Protein AF-A0AAV6JKS9-F1 (afdb_monomer)

Nearest PDB structures (foldseek):
  6g3w-assembly2_D  TM=9.887E-01  e=1.113E-05  Arabidopsis thaliana
  6fg7-assembly2_B  TM=9.379E-01  e=8.701E-06  Arabidopsis t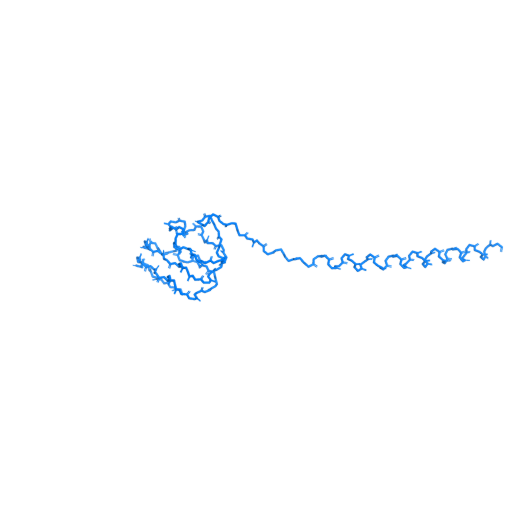haliana
  7ogq-assembly1_BBB  TM=9.333E-01  e=1.713E-05  Arabidopsis thaliana
  6s6q-assembly2_B  TM=8.838E-01  e=8.295E-04  Arabidopsis thaliana
  4mn8-assembly1_A  TM=8.287E-01  e=1.918E-02  Arabidopsis thaliana

Secondary structure (DSSP, 8-state):
----TT--EEE--SS--EEPPPGGGGG-TT--EEE--SSEEEEEPPGGGTTS-GGGGTT-TEEEBGGGTB---------SHHHHHHHHHHHHHHHHHHHHHHHHHHHTT-

Organism: NCBI:txid479676

Solvent-accessible surface area (backbone atoms only — not comparable to full-atom values): 6579 Å² total; per-residue (Å²): 133,90,83,58,66,77,40,43,70,46,80,51,51,74,40,86,50,63,54,64,70,64,68,67,66,52,69,34,78,48,48,76,42,67,28,50,16,41,21,56,29,27,47,63,58,53,75,74,50,66,90,53,62,45,66,27,54,33,72,21,82,50,48,20,25,77,69,71,76,30,83,72,80,76,85,76,81,85,71,68,70,66,63,62,61,58,58,61,64,56,55,63,60,52,52,55,52,53,52,52,50,52,52,54,60,56,62,73,74,110

Radius of gyration: 29.68 Å; Cα contacts (8 Å, |Δi|>4): 133; chains: 1; bounding box: 23×57×86 Å

Mean predicted aligned error: 13.3 Å

Foldseek 3Di:
DDPCLQAQEDAQAPDADEEEDDPCVLVNPNHNYAANEQYQYADEDDPSCVNYALRSHYNHPRYAYVNVPGDHDDDDPPPPPPVVVVVVVVVVVVVVVVVVVVVVVVVVVD

Structure (mmCIF, N/CA/C/O backbone):
data_AF-A0AAV6JKS9-F1
#
_entry.id   AF-A0AAV6JKS9-F1
#
loop_
_atom_site.group_PDB
_atom_site.id
_atom_site.type_symbol
_atom_site.label_atom_id
_atom_site.label_alt_id
_atom_site.label_comp_id
_atom_site.label_asym_id
_atom_site.label_entity_id
_atom_site.label_seq_id
_atom_site.pdbx_PDB_ins_code
_atom_site.Cartn_x
_atom_site.Cartn_y
_atom_site.Cartn_z
_atom_site.occupancy
_atom_site.B_iso_or_equiv
_atom_site.auth_seq_id
_atom_site.auth_comp_id
_atom_site.auth_asym_id
_atom_site.auth_atom_id
_atom_site.pdbx_PDB_model_num
ATOM 1 N N . MET A 1 1 ? -11.795 11.013 -15.452 1.00 48.03 1 MET A N 1
ATOM 2 C CA . MET A 1 1 ? -12.401 9.726 -15.045 1.00 48.03 1 MET A CA 1
ATOM 3 C C . MET A 1 1 ? -11.951 8.666 -16.039 1.00 48.03 1 MET A C 1
ATOM 5 O O . MET A 1 1 ? -12.391 8.701 -17.180 1.00 48.03 1 MET A O 1
ATOM 9 N N . ALA A 1 2 ? -11.007 7.803 -15.663 1.00 54.84 2 ALA A N 1
ATOM 10 C CA . ALA A 1 2 ? -10.530 6.738 -16.543 1.00 54.84 2 ALA A CA 1
ATOM 11 C C . ALA A 1 2 ? -11.587 5.622 -16.602 1.00 54.84 2 ALA A C 1
ATOM 13 O O . ALA A 1 2 ? -11.788 4.910 -15.623 1.00 54.84 2 ALA A O 1
ATOM 14 N N . ASN A 1 3 ? -12.299 5.499 -17.725 1.00 61.72 3 ASN A N 1
ATOM 15 C CA . ASN A 1 3 ? -13.283 4.440 -17.953 1.00 61.72 3 ASN A CA 1
ATOM 16 C C . ASN A 1 3 ? -12.641 3.294 -18.751 1.00 61.72 3 ASN A C 1
ATOM 18 O O . ASN A 1 3 ? -12.974 3.055 -19.909 1.00 61.72 3 ASN A O 1
ATOM 22 N N . CYS A 1 4 ? -11.658 2.626 -18.147 1.00 65.88 4 CYS A N 1
ATOM 23 C CA . CYS A 1 4 ? -10.914 1.531 -18.773 1.00 65.88 4 CYS A CA 1
ATOM 24 C C . CYS A 1 4 ? -11.587 0.179 -18.481 1.00 65.88 4 CYS A C 1
ATOM 26 O O . CYS A 1 4 ? -10.990 -0.709 -17.878 1.00 65.88 4 CYS A O 1
ATOM 28 N N . THR A 1 5 ? -12.846 0.013 -18.894 1.00 71.81 5 THR A N 1
ATOM 29 C CA . THR A 1 5 ? -13.677 -1.172 -18.579 1.00 71.81 5 THR A CA 1
ATOM 30 C C . THR A 1 5 ? -13.135 -2.495 -19.113 1.00 71.81 5 THR A C 1
ATOM 32 O O . THR A 1 5 ? -13.568 -3.545 -18.649 1.00 71.81 5 THR A O 1
ATOM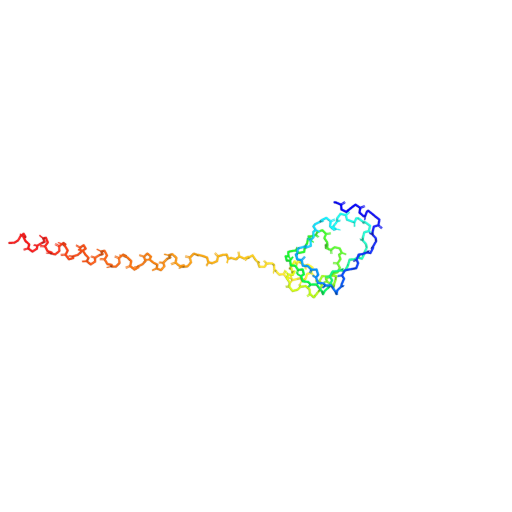 35 N N . PHE A 1 6 ? -12.186 -2.463 -20.051 1.00 85.94 6 PHE A N 1
ATOM 36 C CA . PHE A 1 6 ? -11.580 -3.643 -20.676 1.00 85.94 6 PHE A CA 1
ATOM 37 C C . PHE A 1 6 ? -10.151 -3.940 -20.214 1.00 85.94 6 PHE A C 1
ATOM 39 O O . PHE A 1 6 ? -9.515 -4.844 -20.753 1.00 85.94 6 PHE A O 1
ATOM 46 N N . LEU A 1 7 ? -9.627 -3.189 -19.243 1.00 90.69 7 LEU A N 1
ATOM 47 C CA . LEU A 1 7 ? -8.263 -3.393 -18.774 1.00 90.69 7 LEU A CA 1
ATOM 48 C C . LEU A 1 7 ? -8.157 -4.714 -18.003 1.00 90.69 7 LEU A C 1
ATOM 50 O O . LEU A 1 7 ? -8.809 -4.873 -16.976 1.00 90.69 7 LEU A O 1
ATOM 54 N N . ASN A 1 8 ? -7.321 -5.634 -18.492 1.00 93.88 8 ASN A N 1
ATOM 55 C CA . ASN A 1 8 ? -7.070 -6.932 -17.851 1.00 93.88 8 ASN A CA 1
ATOM 56 C C . ASN A 1 8 ? -5.806 -6.927 -16.981 1.00 93.88 8 ASN A C 1
ATOM 58 O O . ASN A 1 8 ? -5.753 -7.625 -15.969 1.00 93.88 8 ASN A O 1
ATOM 62 N N . VAL A 1 9 ? -4.797 -6.136 -17.355 1.00 95.00 9 VAL A N 1
ATOM 63 C CA . VAL A 1 9 ? -3.509 -6.045 -16.657 1.00 95.00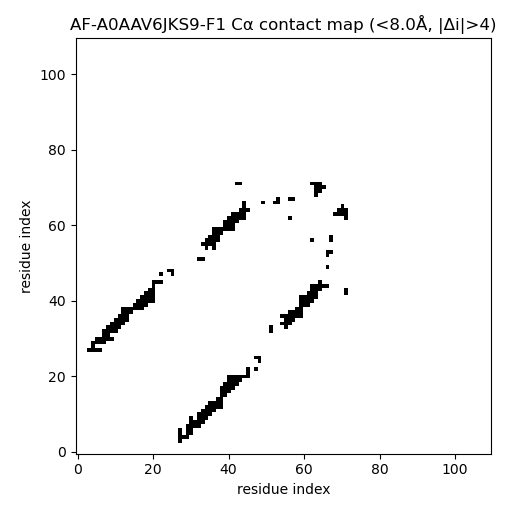 9 VAL A CA 1
ATOM 64 C C . VAL A 1 9 ? -3.153 -4.580 -16.450 1.00 95.00 9 VAL A C 1
ATOM 66 O O . VAL A 1 9 ? -3.185 -3.796 -17.397 1.00 95.00 9 VAL A O 1
ATOM 69 N N . LEU A 1 10 ? -2.800 -4.231 -15.217 1.00 95.62 10 LEU A N 1
ATOM 70 C CA . LEU A 1 10 ? -2.234 -2.945 -14.838 1.00 95.62 10 LEU A CA 1
ATOM 71 C C . LEU A 1 10 ? -0.956 -3.213 -14.052 1.00 95.62 10 LEU A C 1
ATOM 73 O O . LEU A 1 10 ? -1.016 -3.622 -12.894 1.00 95.62 10 LEU A O 1
ATOM 77 N N . ASP A 1 11 ? 0.184 -2.999 -14.696 1.00 96.81 11 ASP 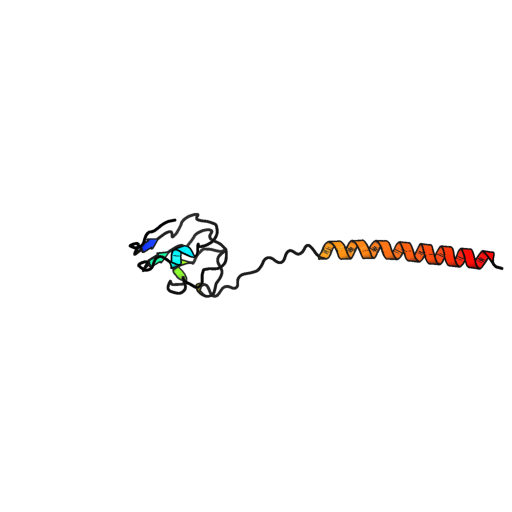A N 1
ATOM 78 C CA . ASP A 1 11 ? 1.495 -3.134 -14.072 1.00 96.81 11 ASP A CA 1
ATOM 79 C C . ASP A 1 11 ? 2.162 -1.763 -13.989 1.00 96.81 11 ASP A C 1
ATOM 81 O O . ASP A 1 11 ? 2.440 -1.124 -15.004 1.00 96.81 11 ASP A O 1
ATOM 85 N N . LEU A 1 12 ? 2.333 -1.294 -12.760 1.00 97.19 12 LEU A N 1
ATOM 86 C CA . LEU A 1 12 ? 2.967 -0.038 -12.384 1.00 97.19 12 LEU A CA 1
ATOM 87 C C . LEU A 1 12 ? 4.111 -0.294 -11.391 1.00 97.19 12 LEU A C 1
ATOM 89 O O . LEU A 1 12 ? 4.509 0.624 -10.668 1.00 97.19 12 LEU A O 1
ATOM 93 N N . GLY A 1 13 ? 4.610 -1.533 -11.316 1.00 97.38 13 GLY A N 1
ATOM 94 C CA . GLY A 1 13 ? 5.719 -1.905 -10.443 1.00 97.38 13 GLY A CA 1
ATOM 95 C C . GLY A 1 13 ? 6.982 -1.084 -10.715 1.00 97.38 13 GLY A C 1
ATOM 96 O O . GLY A 1 13 ? 7.169 -0.581 -11.822 1.00 97.38 13 GLY A O 1
ATOM 97 N N . ASP A 1 14 ? 7.828 -0.921 -9.699 1.00 98.25 14 ASP A N 1
ATOM 98 C CA . ASP A 1 14 ? 9.165 -0.314 -9.815 1.00 98.25 14 ASP A CA 1
ATOM 99 C C . ASP A 1 14 ? 9.158 1.108 -10.404 1.00 98.25 14 ASP A C 1
ATOM 101 O O . ASP A 1 14 ? 9.989 1.491 -11.231 1.00 98.25 14 ASP A O 1
ATOM 105 N N . ASN A 1 15 ? 8.197 1.915 -9.959 1.00 98.38 15 ASN A N 1
ATOM 106 C CA . ASN A 1 15 ? 8.067 3.316 -10.336 1.00 98.38 15 ASN A CA 1
ATOM 107 C C . ASN A 1 15 ? 8.254 4.235 -9.115 1.00 98.38 15 ASN A C 1
ATOM 109 O O . ASN A 1 15 ? 8.536 3.803 -8.001 1.00 98.38 15 ASN A O 1
ATOM 113 N N . LYS A 1 16 ? 8.121 5.547 -9.330 1.00 97.88 16 LYS A N 1
ATOM 114 C CA . LYS A 1 16 ? 8.183 6.576 -8.274 1.00 97.88 16 LYS A CA 1
ATOM 115 C C . LYS A 1 16 ? 6.807 7.183 -7.990 1.00 97.88 16 LYS A C 1
ATOM 117 O O . LYS A 1 16 ? 6.686 8.385 -7.745 1.00 97.88 16 LYS A O 1
ATOM 122 N N . LEU A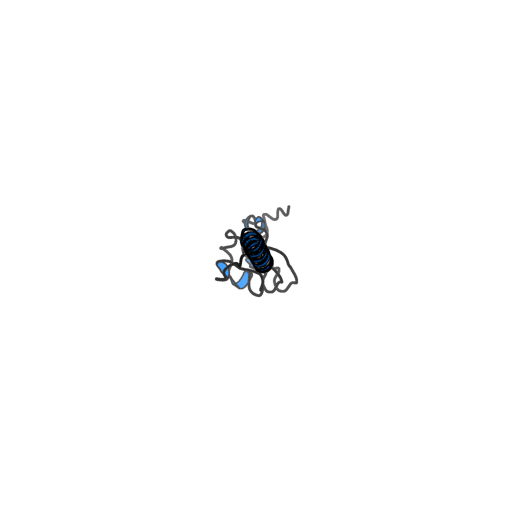 1 17 ? 5.747 6.385 -8.127 1.00 98.00 17 LEU A N 1
ATOM 123 C CA . LEU A 1 17 ? 4.388 6.840 -7.854 1.00 98.00 17 LEU A CA 1
ATOM 124 C C . LEU A 1 17 ? 4.237 7.099 -6.358 1.00 98.00 17 LEU A C 1
ATOM 126 O O . LEU A 1 17 ? 4.695 6.315 -5.534 1.00 98.00 17 LEU A O 1
ATOM 130 N N . SER A 1 18 ? 3.574 8.196 -6.015 1.00 97.94 18 SER A N 1
ATOM 131 C CA . SER A 1 18 ? 3.314 8.603 -4.636 1.00 97.94 18 SER A CA 1
ATOM 132 C C . SER A 1 18 ? 1.849 9.000 -4.461 1.00 97.94 18 SER A C 1
ATOM 134 O O . SER A 1 18 ? 1.090 9.073 -5.427 1.00 97.94 18 SER A O 1
ATOM 136 N N . GLY A 1 19 ? 1.438 9.232 -3.215 1.00 96.88 19 GLY A N 1
ATOM 137 C CA . GLY A 1 19 ? 0.038 9.478 -2.863 1.00 96.88 19 GLY A CA 1
ATOM 138 C C . GLY A 1 19 ? -0.677 8.204 -2.415 1.00 96.88 19 GLY A C 1
ATOM 139 O O . GLY A 1 19 ? -0.037 7.278 -1.918 1.00 96.88 19 GLY A O 1
ATOM 140 N N . THR A 1 20 ? -2.004 8.183 -2.526 1.00 97.19 20 THR A N 1
ATOM 141 C CA . THR A 1 20 ? -2.862 7.067 -2.097 1.00 97.19 20 THR A CA 1
ATOM 142 C C . THR A 1 20 ? -3.323 6.228 -3.280 1.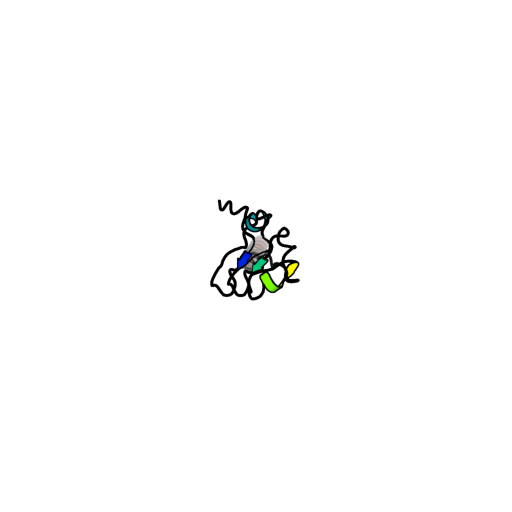00 97.19 20 THR A C 1
ATOM 144 O O . THR A 1 20 ? -3.437 6.733 -4.394 1.00 97.19 20 THR A O 1
ATOM 147 N N . ILE A 1 21 ? -3.645 4.956 -3.037 1.00 96.69 21 ILE A N 1
ATOM 148 C CA . ILE A 1 21 ? -4.298 4.112 -4.044 1.00 96.69 21 ILE A CA 1
ATOM 149 C C . ILE A 1 21 ? -5.762 4.569 -4.175 1.00 96.69 21 ILE A C 1
ATOM 151 O O . ILE A 1 21 ? -6.475 4.534 -3.174 1.00 96.69 21 ILE A O 1
ATOM 155 N N . PRO A 1 22 ? -6.216 5.011 -5.360 1.00 94.62 22 PRO A N 1
ATOM 156 C CA . PRO A 1 22 ? -7.591 5.460 -5.558 1.00 94.62 22 PRO A CA 1
ATOM 157 C C . PRO A 1 22 ? -8.583 4.288 -5.532 1.00 94.62 22 PRO A C 1
ATOM 159 O O . PRO A 1 22 ? -8.340 3.252 -6.160 1.00 94.62 22 PRO A O 1
ATOM 162 N N . ASP A 1 23 ? -9.729 4.474 -4.871 1.00 91.50 23 ASP A N 1
ATOM 163 C CA . ASP A 1 23 ? -10.810 3.475 -4.790 1.00 91.50 23 ASP A CA 1
ATOM 164 C C . ASP A 1 23 ? -11.372 3.130 -6.179 1.00 91.50 23 ASP A C 1
ATOM 166 O O . ASP A 1 23 ? -11.854 2.023 -6.426 1.00 91.50 23 ASP A O 1
ATOM 170 N N . GLU A 1 24 ? -11.256 4.046 -7.144 1.00 89.94 24 GLU A N 1
ATOM 171 C CA . GLU A 1 24 ? -11.702 3.831 -8.517 1.00 89.94 24 GLU A CA 1
ATOM 172 C C . GLU A 1 24 ? -10.993 2.664 -9.214 1.00 89.94 24 GLU A C 1
ATOM 174 O O . GLU A 1 24 ? -11.573 2.083 -10.134 1.00 89.94 24 GLU A O 1
ATOM 179 N N . LEU A 1 25 ? -9.791 2.263 -8.778 1.00 91.00 25 LEU A N 1
ATOM 180 C CA . LEU A 1 25 ? -9.121 1.070 -9.315 1.00 91.00 25 LEU A CA 1
ATOM 181 C C . LEU A 1 25 ? -9.924 -0.208 -9.059 1.00 91.00 25 LEU A C 1
ATOM 183 O O . LEU A 1 25 ? -9.865 -1.141 -9.863 1.00 91.00 25 LEU A O 1
ATOM 187 N N . ALA A 1 26 ? -10.731 -0.242 -7.999 1.00 87.56 26 ALA A N 1
ATOM 188 C CA . ALA A 1 26 ? -11.615 -1.367 -7.729 1.00 87.56 26 ALA A CA 1
ATOM 189 C C . ALA A 1 26 ? -12.784 -1.458 -8.724 1.00 87.56 26 ALA A C 1
ATOM 191 O O . ALA A 1 26 ? -13.335 -2.538 -8.941 1.00 87.56 26 ALA A O 1
ATOM 192 N N . ARG A 1 27 ? -13.131 -0.350 -9.399 1.00 89.69 27 ARG A N 1
ATOM 193 C CA . ARG A 1 27 ? -14.200 -0.312 -10.413 1.00 89.69 27 ARG A CA 1
ATOM 194 C C . ARG A 1 27 ? -13.800 -0.980 -11.728 1.00 89.69 27 ARG A C 1
ATOM 196 O O . ARG A 1 27 ? -14.658 -1.198 -12.584 1.00 89.69 27 ARG A O 1
ATOM 203 N N . LEU A 1 28 ? -12.523 -1.320 -11.907 1.00 90.44 28 LEU A N 1
ATOM 204 C CA . LEU A 1 28 ? -12.030 -2.046 -13.073 1.00 90.44 28 LEU A CA 1
ATOM 205 C C . LEU A 1 28 ? -12.416 -3.530 -12.959 1.00 90.44 28 LEU A C 1
ATOM 207 O O . LEU A 1 28 ? -11.637 -4.379 -12.524 1.00 90.44 28 LEU A O 1
ATOM 211 N N . GLN A 1 29 ? -13.655 -3.844 -13.345 1.00 86.94 29 GLN A N 1
ATOM 212 C CA . GLN A 1 29 ? -14.247 -5.179 -13.180 1.00 86.94 29 GLN A CA 1
ATOM 213 C C . GLN A 1 29 ? -13.499 -6.284 -13.935 1.00 86.94 29 GLN A C 1
ATOM 215 O O . GLN A 1 29 ? -13.489 -7.426 -13.485 1.00 86.94 29 GLN A O 1
ATOM 220 N N . ARG A 1 30 ? -12.861 -5.952 -15.064 1.00 91.12 30 ARG A N 1
ATOM 221 C CA . ARG A 1 30 ? -12.107 -6.911 -15.887 1.00 91.12 30 ARG A CA 1
ATOM 222 C C . ARG A 1 30 ? -10.634 -7.016 -15.501 1.00 91.12 30 ARG A C 1
ATOM 224 O O . ARG A 1 30 ? -9.941 -7.863 -16.052 1.00 91.12 30 ARG A O 1
ATOM 231 N N . LEU A 1 31 ? -10.166 -6.211 -14.544 1.00 93.94 31 LEU A N 1
ATOM 232 C CA . LEU A 1 31 ? -8.773 -6.232 -14.120 1.00 93.94 31 LEU A CA 1
ATOM 233 C C . LEU A 1 31 ? -8.489 -7.527 -13.352 1.00 93.94 31 LEU A C 1
ATOM 235 O O . LEU A 1 31 ? -9.112 -7.809 -12.325 1.00 93.94 31 LEU A O 1
ATOM 239 N N . GLN A 1 32 ? -7.566 -8.313 -13.901 1.00 94.06 32 GLN A N 1
ATOM 240 C CA . GLN A 1 32 ? -7.140 -9.617 -13.396 1.00 94.06 32 GLN A CA 1
ATOM 241 C C . GLN A 1 32 ? -5.777 -9.536 -12.715 1.00 94.06 32 GLN A C 1
ATOM 243 O O . GLN A 1 32 ? -5.538 -10.243 -11.743 1.00 94.06 32 GLN A O 1
ATOM 248 N N . ARG A 1 33 ? -4.888 -8.667 -13.207 1.00 95.25 33 ARG A N 1
ATOM 249 C CA . ARG A 1 33 ? -3.561 -8.455 -12.628 1.00 95.25 33 ARG A CA 1
ATOM 250 C C . ARG A 1 33 ? -3.358 -6.985 -12.307 1.00 95.25 33 ARG A C 1
ATOM 252 O O . ARG A 1 33 ? -3.496 -6.135 -13.185 1.00 95.25 33 ARG A O 1
ATOM 259 N N . LEU A 1 34 ? -2.991 -6.723 -11.061 1.00 96.50 34 LEU A N 1
ATOM 260 C CA . LEU A 1 34 ? -2.563 -5.425 -10.570 1.00 96.50 34 LEU A CA 1
ATOM 261 C C . LEU A 1 34 ? -1.162 -5.581 -9.983 1.00 96.50 34 LEU A C 1
ATOM 263 O O . LEU A 1 34 ? -0.934 -6.494 -9.195 1.00 96.50 34 LEU A O 1
ATOM 267 N N . SER A 1 35 ? -0.247 -4.686 -10.327 1.00 97.50 35 SER A N 1
ATOM 268 C CA . SER A 1 35 ? 1.010 -4.503 -9.609 1.00 97.50 35 SER A CA 1
ATOM 269 C C . SER A 1 35 ? 1.254 -3.014 -9.431 1.00 97.50 35 SER A C 1
ATOM 271 O O . SER A 1 35 ? 1.226 -2.251 -10.391 1.00 97.50 35 SER A O 1
ATOM 273 N N . VAL A 1 36 ? 1.459 -2.599 -8.189 1.00 98.06 36 VAL A N 1
ATOM 274 C CA . VAL A 1 36 ? 1.945 -1.268 -7.804 1.00 98.06 36 VAL A CA 1
ATOM 275 C C . VAL A 1 36 ? 3.161 -1.407 -6.886 1.00 98.06 36 VAL A C 1
ATOM 277 O O . VAL A 1 36 ? 3.464 -0.510 -6.100 1.00 98.06 36 VAL A O 1
ATOM 280 N N . ALA A 1 37 ? 3.835 -2.560 -6.943 1.00 98.25 37 ALA A N 1
ATOM 281 C CA . ALA A 1 37 ? 4.943 -2.898 -6.067 1.00 98.25 37 ALA A CA 1
ATOM 282 C C . ALA A 1 37 ? 6.102 -1.902 -6.221 1.00 98.25 37 ALA A C 1
ATOM 284 O O . ALA A 1 37 ? 6.254 -1.274 -7.266 1.00 98.25 37 ALA A O 1
ATOM 285 N N . ASN A 1 38 ? 6.917 -1.751 -5.178 1.00 98.25 38 ASN A N 1
ATOM 286 C CA . ASN A 1 38 ? 8.135 -0.934 -5.201 1.00 98.25 38 ASN A CA 1
ATOM 287 C C . ASN A 1 38 ? 7.900 0.507 -5.696 1.00 98.25 38 ASN A C 1
ATOM 289 O O . ASN A 1 38 ? 8.584 0.989 -6.593 1.00 98.25 38 ASN A O 1
ATOM 293 N N . ASN A 1 39 ? 6.916 1.183 -5.103 1.00 98.69 39 ASN A N 1
ATOM 294 C CA . ASN A 1 39 ? 6.637 2.605 -5.302 1.00 98.69 39 ASN A CA 1
ATOM 295 C C . ASN A 1 39 ? 6.691 3.363 -3.955 1.00 98.69 39 ASN A C 1
ATOM 297 O O . ASN A 1 39 ? 6.951 2.783 -2.896 1.00 98.69 39 ASN A O 1
ATOM 301 N N . ASP A 1 40 ? 6.413 4.666 -3.987 1.00 98.25 40 ASP A N 1
ATOM 302 C CA . ASP A 1 40 ? 6.329 5.557 -2.823 1.00 98.25 40 ASP A CA 1
ATOM 303 C C . ASP A 1 40 ? 4.867 5.800 -2.379 1.00 98.25 40 ASP A C 1
ATOM 305 O O . ASP A 1 40 ? 4.520 6.862 -1.846 1.00 98.25 40 ASP A O 1
ATOM 309 N N . LEU A 1 41 ? 3.973 4.825 -2.599 1.00 98.12 41 LEU A N 1
ATOM 310 C CA . LEU A 1 41 ? 2.562 4.941 -2.222 1.00 98.12 41 LEU A CA 1
ATOM 311 C C . LEU A 1 41 ? 2.371 4.860 -0.701 1.00 98.12 41 LEU A C 1
ATOM 313 O O . LEU A 1 41 ? 3.137 4.237 0.046 1.00 98.12 41 LEU A O 1
ATOM 317 N N . SER A 1 42 ? 1.302 5.497 -0.234 1.00 97.19 42 SER A N 1
ATOM 318 C CA . SER A 1 42 ? 0.991 5.658 1.181 1.00 97.19 42 SER A CA 1
ATOM 319 C C . SER A 1 42 ? -0.502 5.572 1.482 1.00 97.19 42 SER A C 1
ATOM 321 O O . SER A 1 42 ? -1.339 5.694 0.593 1.00 97.19 42 SER A O 1
ATOM 323 N N . GLY A 1 43 ? -0.839 5.356 2.753 1.00 95.56 43 GLY A N 1
ATOM 324 C CA . GLY A 1 43 ? -2.227 5.287 3.208 1.00 95.56 43 GLY A CA 1
ATOM 325 C C . GLY A 1 43 ? -2.806 3.874 3.207 1.00 95.56 43 GLY A C 1
ATOM 326 O O . GLY A 1 43 ? -2.092 2.880 3.070 1.00 95.56 43 GLY A O 1
ATOM 327 N N . MET A 1 44 ? -4.113 3.794 3.447 1.00 96.19 44 MET A N 1
ATOM 328 C CA . MET A 1 44 ? -4.828 2.525 3.539 1.00 96.19 44 MET A CA 1
ATOM 329 C C . MET A 1 44 ? -5.029 1.927 2.146 1.00 96.19 44 MET A C 1
ATOM 331 O O . MET A 1 44 ? -5.470 2.630 1.242 1.00 96.19 44 MET A O 1
ATOM 335 N N . ILE A 1 45 ? -4.736 0.638 1.979 1.00 96.88 45 ILE A N 1
ATOM 336 C CA . ILE A 1 45 ? -5.108 -0.100 0.771 1.00 96.88 45 ILE A CA 1
ATOM 337 C C . ILE A 1 45 ? -6.632 -0.305 0.806 1.00 96.88 45 ILE A C 1
ATOM 339 O O . ILE A 1 45 ? -7.133 -0.879 1.781 1.00 96.88 45 ILE A O 1
ATOM 343 N N . PRO A 1 46 ? -7.372 0.131 -0.229 1.00 95.25 46 PRO A N 1
ATOM 344 C CA . PRO A 1 46 ? -8.817 -0.055 -0.309 1.00 95.25 46 PRO A CA 1
ATOM 345 C C . PRO A 1 46 ? -9.244 -1.516 -0.102 1.00 95.25 46 PRO A C 1
ATOM 347 O O . PRO A 1 46 ? -8.606 -2.450 -0.603 1.00 95.25 46 PRO A O 1
ATOM 350 N N . SER A 1 47 ? -10.345 -1.738 0.622 1.00 93.00 47 SER A N 1
ATOM 351 C CA . SER A 1 47 ? -10.897 -3.083 0.867 1.00 93.00 47 SER A CA 1
ATOM 352 C C . SER A 1 47 ? -11.325 -3.800 -0.407 1.00 93.00 47 SER A C 1
ATOM 354 O O . SER A 1 47 ? -11.228 -5.021 -0.513 1.00 93.00 47 SER A O 1
ATOM 356 N N . ASP A 1 48 ? -11.728 -3.033 -1.408 1.00 93.00 48 ASP A N 1
ATOM 357 C CA . ASP A 1 48 ? -12.246 -3.572 -2.661 1.00 93.00 48 ASP A CA 1
ATOM 358 C C . ASP A 1 48 ? -11.125 -4.124 -3.564 1.00 93.00 48 ASP A C 1
ATOM 360 O O . ASP A 1 48 ? -11.379 -4.802 -4.560 1.00 93.00 48 ASP A O 1
ATOM 364 N N . LEU A 1 49 ? -9.863 -3.887 -3.188 1.00 94.00 49 LEU A N 1
ATOM 365 C CA . LEU A 1 49 ? -8.677 -4.460 -3.821 1.00 94.00 49 LEU A CA 1
ATOM 366 C C . LEU A 1 49 ? -8.173 -5.730 -3.103 1.00 94.00 49 LEU A C 1
ATOM 368 O O . LEU A 1 49 ? -7.076 -6.192 -3.403 1.00 94.00 49 LEU A O 1
ATOM 372 N N . SER A 1 50 ? -8.957 -6.315 -2.185 1.00 91.81 50 SER A N 1
ATOM 373 C CA . SER A 1 50 ? -8.658 -7.590 -1.481 1.00 91.81 50 SER A CA 1
ATOM 374 C C . SER A 1 50 ? -8.359 -8.756 -2.410 1.00 91.81 50 SER A C 1
ATOM 376 O O . SER A 1 50 ? -7.668 -9.686 -2.013 1.00 91.81 50 SER A O 1
ATOM 378 N N . LYS A 1 51 ? -8.914 -8.730 -3.624 1.00 92.75 51 LYS A N 1
ATOM 379 C CA . LYS A 1 51 ? -8.774 -9.805 -4.610 1.00 92.75 51 LYS A CA 1
ATOM 380 C C . LYS A 1 51 ? -7.369 -9.928 -5.216 1.00 92.75 51 LYS A C 1
ATOM 382 O O . LYS A 1 51 ? -7.141 -10.871 -5.964 1.00 92.75 51 LYS A O 1
ATOM 387 N N . TYR A 1 52 ? -6.475 -8.970 -4.958 1.00 95.19 52 TYR A N 1
ATOM 388 C CA . TYR A 1 52 ? -5.088 -8.996 -5.427 1.00 95.19 52 TYR A CA 1
ATOM 389 C C . TYR A 1 52 ? -4.138 -9.378 -4.294 1.00 95.19 52 TYR A C 1
ATOM 391 O O . TYR A 1 52 ? -4.361 -9.019 -3.136 1.00 95.19 52 TYR A O 1
ATOM 399 N N . ASP A 1 53 ? -3.060 -10.068 -4.649 1.00 94.94 53 ASP A N 1
ATOM 400 C CA . ASP A 1 53 ? -2.088 -10.577 -3.689 1.00 94.94 53 ASP A CA 1
ATOM 401 C C . ASP A 1 53 ? -1.308 -9.455 -2.990 1.00 94.94 53 ASP A C 1
ATOM 403 O O . ASP A 1 53 ? -1.111 -8.360 -3.517 1.00 94.94 53 ASP A O 1
ATOM 407 N N . ALA A 1 54 ? -0.802 -9.746 -1.789 1.00 96.06 54 ALA A N 1
ATOM 408 C CA . ALA A 1 54 ? 0.022 -8.815 -1.015 1.00 96.06 54 ALA A CA 1
ATOM 409 C C . ALA A 1 54 ? 1.265 -8.332 -1.788 1.00 96.06 54 ALA A C 1
ATOM 411 O O . ALA A 1 54 ? 1.714 -7.197 -1.609 1.00 96.06 54 ALA A O 1
ATOM 412 N N . GLU A 1 55 ? 1.802 -9.182 -2.669 1.00 96.56 55 GLU A N 1
ATOM 413 C CA . GLU A 1 55 ? 2.948 -8.884 -3.529 1.00 96.56 55 GLU A CA 1
ATOM 414 C C . GLU A 1 55 ? 2.689 -7.674 -4.431 1.00 96.56 55 GLU A C 1
ATOM 416 O O . GLU A 1 55 ? 3.560 -6.807 -4.540 1.00 96.56 55 GLU A O 1
ATOM 421 N N . SER A 1 56 ? 1.464 -7.537 -4.954 1.00 97.12 56 SER A N 1
ATOM 422 C CA . SER A 1 56 ? 1.029 -6.401 -5.774 1.00 97.12 56 SER A CA 1
ATOM 423 C C . SER A 1 56 ? 1.217 -5.050 -5.084 1.00 97.12 56 SER A C 1
ATOM 425 O O . SER A 1 56 ? 1.307 -4.033 -5.765 1.00 97.12 56 SER A O 1
ATOM 427 N N . PHE A 1 57 ? 1.274 -5.023 -3.750 1.00 97.50 57 PHE A N 1
ATOM 428 C CA . PHE A 1 57 ? 1.404 -3.810 -2.938 1.00 97.50 57 PHE A CA 1
ATOM 429 C C . PHE A 1 57 ? 2.750 -3.716 -2.203 1.00 97.50 57 PHE A C 1
ATOM 431 O O . PHE A 1 57 ? 2.992 -2.745 -1.477 1.00 97.50 57 PHE A O 1
ATOM 438 N N . SER A 1 58 ? 3.628 -4.707 -2.370 1.00 97.12 58 SER A N 1
ATOM 439 C CA . SER A 1 58 ? 4.911 -4.805 -1.667 1.00 97.12 58 SER A CA 1
ATOM 440 C C . SER A 1 58 ? 5.862 -3.644 -2.003 1.00 97.12 58 SER A C 1
ATOM 442 O O . SER A 1 58 ? 5.625 -2.867 -2.924 1.00 97.12 58 SER A O 1
ATOM 444 N N . GLY A 1 59 ? 6.902 -3.427 -1.195 1.00 96.50 59 GLY A N 1
ATOM 445 C CA . GLY A 1 59 ? 7.875 -2.342 -1.410 1.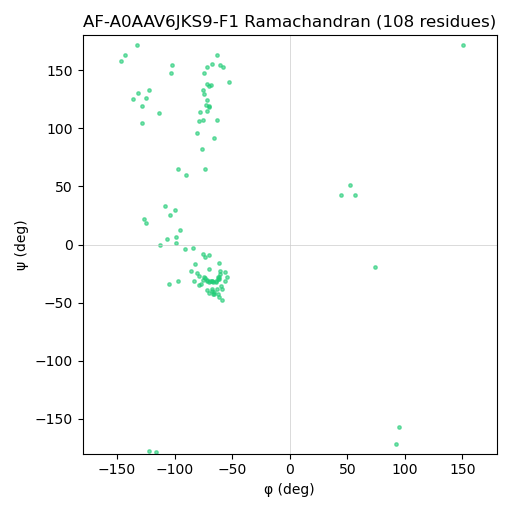00 96.50 59 GLY A CA 1
ATOM 446 C C . GLY A 1 59 ? 7.390 -0.922 -1.075 1.00 96.50 59 GLY A C 1
ATOM 447 O O . GLY A 1 59 ? 8.208 -0.051 -0.786 1.00 96.50 59 GLY A O 1
ATOM 448 N N . ASN A 1 60 ? 6.078 -0.691 -0.992 1.00 97.50 60 ASN A N 1
ATOM 449 C CA . ASN A 1 60 ? 5.497 0.599 -0.617 1.00 97.50 60 ASN A CA 1
ATOM 450 C C . ASN A 1 60 ? 5.493 0.804 0.907 1.00 97.50 60 ASN A C 1
ATOM 452 O O . ASN A 1 60 ? 4.582 0.377 1.626 1.00 97.50 60 ASN A O 1
ATOM 456 N N . LYS A 1 61 ? 6.507 1.497 1.436 1.00 95.31 61 LYS A N 1
ATOM 457 C CA . LYS A 1 61 ? 6.680 1.686 2.893 1.00 95.31 61 LYS A CA 1
ATOM 458 C C . LYS A 1 61 ? 5.523 2.436 3.561 1.00 95.31 61 LYS A C 1
ATOM 460 O O . LYS A 1 61 ? 5.275 2.212 4.749 1.00 95.31 61 LYS A O 1
ATOM 465 N N . GLY A 1 62 ? 4.825 3.308 2.836 1.00 96.06 62 GLY A N 1
ATOM 466 C CA . GLY A 1 62 ? 3.713 4.097 3.363 1.00 96.06 62 GLY A CA 1
ATOM 467 C C . GLY A 1 62 ? 2.371 3.364 3.394 1.00 96.06 62 GLY A C 1
ATOM 468 O O . GLY A 1 62 ? 1.461 3.833 4.079 1.00 96.06 62 GLY A O 1
ATOM 469 N N . LEU A 1 63 ? 2.225 2.250 2.667 1.00 96.88 63 LEU A N 1
ATOM 470 C CA . LEU A 1 63 ? 0.960 1.518 2.599 1.00 96.88 63 LEU A CA 1
ATOM 471 C C . LEU A 1 63 ? 0.696 0.732 3.880 1.00 96.88 63 LEU A C 1
ATOM 473 O O . LEU A 1 63 ? 1.619 0.251 4.543 1.00 96.88 63 LEU A O 1
ATOM 477 N N . CYS A 1 64 ? -0.576 0.598 4.224 1.00 96.19 64 CYS A N 1
ATOM 478 C CA . CYS A 1 64 ? -1.079 -0.186 5.344 1.00 96.19 64 CYS A CA 1
ATOM 479 C C . CYS A 1 64 ? -2.449 -0.774 4.978 1.00 96.19 64 CYS A C 1
ATOM 481 O O . CYS A 1 64 ? -3.127 -0.273 4.090 1.00 96.19 64 CYS A O 1
ATOM 483 N N . GLY A 1 65 ? -2.867 -1.847 5.634 1.00 94.12 65 GLY A N 1
ATOM 484 C CA . GLY A 1 65 ? -4.088 -2.573 5.299 1.00 94.12 65 GLY A CA 1
ATOM 485 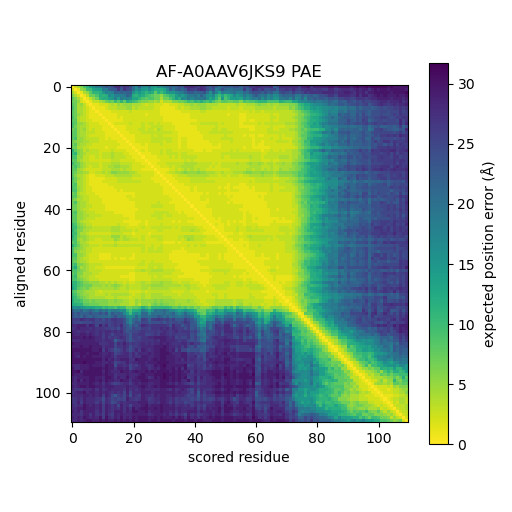C C . GLY A 1 65 ? -3.973 -4.050 5.651 1.00 94.12 65 GLY A C 1
ATOM 486 O O . GLY A 1 65 ? -2.898 -4.542 6.009 1.00 94.12 65 GLY A O 1
ATOM 487 N N . TYR A 1 66 ? -5.091 -4.761 5.546 1.00 91.12 66 TYR A N 1
ATOM 488 C CA . TYR A 1 66 ? -5.159 -6.191 5.845 1.00 91.12 66 TYR A CA 1
ATOM 489 C C . TYR A 1 66 ? -4.356 -7.024 4.834 1.00 91.12 66 TYR A C 1
ATOM 491 O O . TYR A 1 66 ? -3.754 -8.013 5.236 1.00 91.12 66 TYR A O 1
ATOM 499 N N . GLN A 1 67 ? -4.248 -6.585 3.571 1.00 92.38 67 GLN A N 1
ATOM 500 C CA . GLN A 1 67 ? -3.459 -7.265 2.533 1.00 92.38 67 GLN A CA 1
ATOM 501 C C . GLN A 1 67 ? -1.980 -7.379 2.915 1.00 92.38 67 GLN A C 1
ATOM 503 O O . GLN A 1 67 ? -1.338 -8.375 2.617 1.00 92.38 67 GLN A O 1
ATOM 508 N N . LEU A 1 68 ? -1.441 -6.369 3.604 1.00 93.25 68 LEU A N 1
ATOM 509 C CA . LEU A 1 68 ? -0.048 -6.346 4.060 1.00 93.25 68 LEU A CA 1
ATOM 510 C C . LEU A 1 68 ? 0.107 -6.757 5.531 1.00 93.25 68 LEU A C 1
ATOM 512 O O . LEU A 1 68 ? 1.192 -6.595 6.087 1.00 93.25 68 LEU A O 1
ATOM 516 N N . ASN A 1 69 ? -0.970 -7.209 6.187 1.00 93.56 69 ASN A N 1
ATOM 517 C CA . ASN A 1 69 ? -1.027 -7.429 7.636 1.00 93.56 69 ASN A CA 1
ATOM 518 C C . ASN A 1 69 ? -0.399 -6.264 8.438 1.00 93.56 69 ASN A C 1
ATOM 520 O O . ASN A 1 69 ? 0.390 -6.455 9.367 1.00 93.56 69 ASN A O 1
ATOM 524 N N . LYS A 1 70 ? -0.696 -5.024 8.027 1.00 94.50 70 LYS A N 1
ATOM 525 C CA . LYS A 1 70 ? -0.046 -3.814 8.543 1.00 94.50 70 LYS A CA 1
ATOM 526 C C . LYS A 1 70 ? -1.078 -2.795 8.996 1.00 94.50 70 LYS A C 1
ATOM 528 O O . LYS A 1 70 ? -1.850 -2.281 8.193 1.00 94.50 70 LYS A O 1
ATOM 533 N N . LEU A 1 71 ? -1.052 -2.448 10.280 1.00 91.81 71 LEU A N 1
ATOM 534 C CA . LEU A 1 71 ? -1.964 -1.461 10.859 1.00 91.81 71 LEU A CA 1
ATOM 535 C C . LEU A 1 71 ? -1.654 -0.037 10.380 1.00 91.81 71 LEU A C 1
ATOM 537 O O . LEU A 1 71 ? -0.502 0.405 10.368 1.00 91.81 71 LEU A O 1
ATOM 541 N N . CYS A 1 72 ? -2.705 0.707 10.037 1.00 91.81 72 CYS A N 1
ATOM 542 C CA . CYS A 1 72 ? -2.602 2.114 9.676 1.00 91.81 72 CYS A CA 1
ATOM 543 C C . CYS A 1 72 ? -2.463 2.987 10.926 1.00 91.81 72 CYS A C 1
ATOM 545 O O . CYS A 1 72 ? -3.392 3.101 11.728 1.00 91.81 72 CYS A O 1
ATOM 547 N N . LYS A 1 73 ? -1.307 3.642 11.086 1.00 88.12 73 LYS A N 1
ATOM 548 C CA . LYS A 1 73 ? -1.104 4.629 12.153 1.00 88.12 73 LYS A CA 1
ATOM 549 C C . LYS A 1 73 ? -1.897 5.891 11.815 1.00 88.12 73 LYS A C 1
ATOM 551 O O . LYS A 1 73 ? -1.586 6.570 10.841 1.00 88.12 73 LYS A O 1
ATOM 556 N N . LYS A 1 74 ? -2.902 6.234 12.623 1.00 75.38 74 LYS A N 1
ATOM 557 C CA . LYS A 1 74 ? -3.507 7.570 12.567 1.00 75.38 74 LYS A CA 1
ATOM 558 C C . LYS A 1 74 ? -2.544 8.561 13.216 1.00 75.38 74 LYS A C 1
ATOM 560 O O . LYS A 1 74 ? -2.055 8.313 14.314 1.00 75.38 74 LYS A O 1
ATOM 565 N N . SER A 1 75 ? -2.260 9.659 12.523 1.00 65.50 75 SER A N 1
ATOM 566 C CA . SER A 1 75 ? -1.429 10.745 13.044 1.00 65.50 75 SER A CA 1
ATOM 567 C C . SER A 1 75 ? -2.107 11.369 14.267 1.00 65.50 75 SER A C 1
ATOM 569 O O . SER A 1 75 ? -3.124 12.053 14.145 1.00 65.50 75 SER A O 1
ATOM 571 N N . THR A 1 76 ? -1.578 11.112 15.459 1.00 63.38 76 THR A N 1
ATOM 572 C CA . THR A 1 76 ? -1.943 11.839 16.674 1.00 63.38 76 THR A CA 1
ATOM 573 C C . THR A 1 76 ? -1.209 13.177 16.663 1.00 63.38 76 THR A C 1
ATOM 575 O O . THR A 1 76 ? -0.003 13.247 16.881 1.00 63.38 76 THR A O 1
ATOM 578 N N . ASN A 1 77 ? -1.936 14.264 16.395 1.00 58.62 77 ASN A N 1
ATOM 579 C CA . ASN A 1 77 ? -1.422 15.623 16.567 1.00 58.62 77 ASN A CA 1
ATOM 580 C C . ASN A 1 77 ? -1.161 15.890 18.063 1.00 58.62 77 ASN A C 1
ATOM 582 O O . ASN A 1 77 ? -2.042 16.348 18.791 1.00 58.62 77 ASN A O 1
ATOM 586 N N . THR A 1 78 ? 0.057 15.624 18.535 1.00 58.81 78 THR A N 1
ATOM 587 C CA . THR A 1 78 ? 0.525 15.933 19.898 1.00 58.81 78 THR A CA 1
ATOM 588 C C . THR A 1 78 ? 0.770 17.440 20.058 1.00 58.81 78 THR A C 1
ATOM 590 O O . THR A 1 78 ? 1.896 17.890 20.243 1.00 58.81 78 THR A O 1
ATOM 593 N N . ARG A 1 79 ? -0.284 18.260 19.962 1.00 62.00 79 ARG A N 1
ATOM 594 C CA . ARG A 1 79 ? -0.234 19.704 20.279 1.00 62.00 79 ARG A CA 1
ATOM 595 C C . ARG A 1 79 ? -0.761 20.043 21.680 1.00 62.00 79 ARG A C 1
ATOM 597 O O . ARG A 1 79 ? -0.761 21.204 22.064 1.00 62.00 79 ARG A O 1
ATOM 604 N N . ILE A 1 80 ? -1.169 19.043 22.465 1.00 56.69 80 ILE A N 1
ATOM 605 C CA . ILE A 1 80 ? -1.825 19.250 23.769 1.00 56.69 80 ILE A CA 1
ATOM 606 C C . ILE A 1 80 ? -0.818 19.420 24.928 1.00 56.69 80 ILE A C 1
ATOM 608 O O . ILE A 1 80 ? -1.140 20.052 25.928 1.00 56.69 80 ILE A O 1
ATOM 612 N N . ILE A 1 81 ? 0.426 18.940 24.803 1.00 56.31 81 ILE A N 1
ATOM 613 C CA . ILE A 1 81 ? 1.359 18.879 25.949 1.00 56.31 81 ILE A CA 1
ATOM 614 C C . ILE A 1 81 ? 1.927 20.260 26.344 1.00 56.31 81 ILE A C 1
ATOM 616 O O . ILE A 1 81 ? 2.214 20.490 27.514 1.00 56.31 81 ILE A O 1
ATOM 620 N N . ILE A 1 82 ? 2.041 21.217 25.415 1.00 56.25 82 ILE A N 1
ATOM 621 C CA . ILE A 1 82 ? 2.730 22.494 25.691 1.00 56.25 82 ILE A CA 1
ATOM 622 C C . ILE A 1 82 ? 1.863 23.460 26.524 1.00 56.25 82 ILE A C 1
ATOM 624 O O . ILE A 1 82 ? 2.387 24.173 27.376 1.00 56.25 82 ILE A O 1
ATOM 628 N N . ILE A 1 83 ? 0.535 23.457 26.351 1.00 56.69 83 ILE A N 1
ATOM 629 C CA . ILE A 1 83 ? -0.366 24.407 27.039 1.00 56.69 83 ILE A CA 1
ATOM 630 C C . ILE A 1 83 ? -0.460 24.105 28.548 1.00 56.69 83 ILE A C 1
ATOM 632 O O . ILE A 1 83 ? -0.557 25.025 29.360 1.00 56.69 83 ILE A O 1
ATOM 636 N N . ALA A 1 84 ? -0.352 22.832 28.943 1.00 57.59 84 ALA A N 1
ATOM 637 C CA . ALA A 1 84 ? -0.423 22.422 30.346 1.00 57.59 84 ALA A CA 1
ATOM 638 C C . ALA A 1 84 ? 0.766 22.929 31.190 1.00 57.59 84 ALA A C 1
ATOM 640 O O . ALA A 1 84 ? 0.589 23.254 32.362 1.00 57.59 84 ALA A O 1
ATOM 641 N N . GLY A 1 85 ? 1.961 23.055 30.599 1.00 54.44 85 GLY A N 1
ATOM 642 C CA . GLY A 1 85 ? 3.155 23.527 31.312 1.00 54.44 85 GLY A CA 1
ATOM 643 C C . GLY A 1 85 ? 3.128 25.023 31.650 1.00 54.44 85 GLY A C 1
ATOM 644 O O . GLY A 1 85 ? 3.646 25.430 32.687 1.00 54.44 85 GLY A O 1
ATOM 645 N N . VAL A 1 86 ? 2.484 25.843 30.813 1.00 59.06 86 VAL A N 1
ATOM 646 C 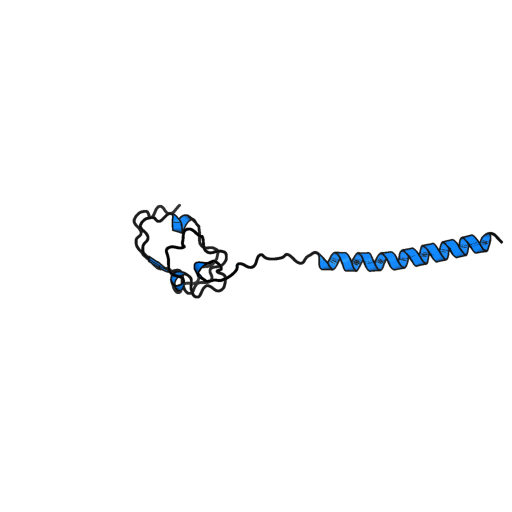CA . VAL A 1 86 ? 2.482 27.311 30.959 1.00 59.06 86 VAL A CA 1
ATOM 647 C C . VAL A 1 86 ? 1.502 27.779 32.044 1.00 59.06 86 VAL A C 1
ATOM 649 O O . VAL A 1 86 ? 1.807 28.711 32.785 1.00 59.06 86 VAL A O 1
ATOM 652 N N . LEU A 1 87 ? 0.361 27.100 32.215 1.00 58.97 87 LEU A N 1
ATOM 653 C CA . LEU A 1 87 ? -0.625 27.435 33.257 1.00 58.97 87 LEU A CA 1
ATOM 654 C C . LEU A 1 87 ? -0.124 27.124 34.677 1.00 58.97 87 LEU A C 1
ATOM 656 O O . LEU A 1 87 ? -0.450 27.849 35.617 1.00 58.97 87 LEU A O 1
ATOM 660 N N . GLY A 1 88 ? 0.709 26.090 34.833 1.00 57.91 88 GLY A N 1
ATOM 661 C CA . GLY A 1 88 ? 1.271 25.708 36.132 1.00 57.91 88 GLY A CA 1
ATOM 662 C C . GLY A 1 88 ? 2.197 26.766 36.745 1.00 57.91 88 GLY A C 1
ATOM 663 O O . GLY A 1 88 ? 2.236 26.913 37.964 1.00 57.91 88 GLY A O 1
ATOM 664 N N . ALA A 1 89 ? 2.902 27.546 35.920 1.00 58.31 89 ALA A N 1
ATOM 665 C CA . ALA A 1 89 ? 3.869 28.540 36.391 1.00 58.31 89 ALA A CA 1
ATOM 666 C C . ALA A 1 89 ? 3.224 29.860 36.858 1.00 58.31 89 ALA A C 1
ATOM 668 O O . ALA A 1 89 ? 3.802 30.569 37.677 1.00 58.31 89 ALA A O 1
ATOM 669 N N . VAL A 1 90 ? 2.025 30.198 36.370 1.00 60.19 90 VAL A N 1
ATOM 670 C CA . VAL A 1 90 ? 1.358 31.469 36.717 1.00 60.19 90 VAL A CA 1
ATOM 671 C C . VAL A 1 90 ? 0.614 31.369 38.057 1.00 60.19 90 VAL A C 1
ATOM 673 O O . VAL A 1 90 ? 0.556 32.339 38.813 1.00 60.19 90 VAL A O 1
ATOM 676 N N . GLY A 1 91 ? 0.094 30.183 38.400 1.00 59.53 91 GLY A N 1
ATOM 677 C CA . GLY A 1 91 ? -0.656 29.961 39.643 1.00 59.53 91 GLY A CA 1
ATOM 678 C C . GLY A 1 91 ? 0.184 30.076 40.922 1.00 59.53 91 GLY A C 1
ATOM 679 O O . GLY A 1 91 ? -0.313 30.539 41.949 1.00 59.53 91 GLY A O 1
ATOM 680 N N . SER A 1 92 ? 1.469 29.719 40.869 1.00 64.12 92 SER A N 1
ATOM 681 C CA . SER A 1 92 ? 2.369 29.772 42.031 1.00 64.12 92 SER A CA 1
ATOM 682 C C . SER A 1 92 ? 2.754 31.201 42.436 1.00 64.12 92 SER A C 1
ATOM 684 O O . SER A 1 92 ? 2.924 31.471 43.625 1.00 64.12 92 SER A O 1
ATOM 686 N N . LEU A 1 93 ? 2.816 32.138 41.483 1.00 63.09 93 LEU A N 1
ATOM 687 C CA . LEU A 1 93 ? 3.088 33.557 41.753 1.00 63.09 93 LEU A CA 1
ATOM 688 C C . LEU A 1 93 ? 1.854 34.313 42.278 1.00 63.09 93 LEU A C 1
ATOM 690 O O . LEU A 1 93 ? 1.993 35.266 43.041 1.00 63.09 93 LEU A O 1
ATOM 694 N N . PHE A 1 94 ? 0.642 33.873 41.929 1.00 67.00 94 PHE A N 1
ATOM 695 C CA . PHE A 1 94 ? -0.596 34.485 42.428 1.00 67.00 94 PHE A CA 1
ATOM 696 C C . PHE A 1 94 ? -0.854 34.173 43.910 1.00 67.00 94 PHE A C 1
ATOM 698 O O . PHE A 1 94 ? -1.264 35.054 44.668 1.00 67.00 94 PHE A O 1
ATOM 705 N N . LEU A 1 95 ? -0.572 32.945 44.355 1.00 65.56 95 LEU A N 1
ATOM 706 C CA . LEU A 1 95 ? -0.797 32.541 45.748 1.00 65.56 95 LEU A CA 1
ATOM 707 C C . LEU A 1 95 ? 0.135 33.266 46.723 1.00 65.56 95 LEU A C 1
ATOM 709 O O . LEU A 1 95 ? -0.318 33.711 47.780 1.00 65.56 95 LEU A O 1
ATOM 713 N N . SER A 1 96 ? 1.405 33.461 46.356 1.00 73.94 96 SER A N 1
ATOM 714 C CA . SER A 1 96 ? 2.350 34.211 47.190 1.00 73.94 96 SER A CA 1
ATOM 715 C C . SER A 1 96 ? 1.922 35.671 47.360 1.00 73.94 96 SER A C 1
ATOM 717 O O . SER A 1 96 ? 1.988 36.195 48.472 1.00 73.94 96 SER A O 1
ATOM 719 N N . PHE A 1 97 ? 1.378 36.295 46.307 1.00 73.31 97 PHE A N 1
ATOM 720 C CA . PHE A 1 97 ? 0.856 37.661 46.367 1.00 73.31 97 PHE A CA 1
ATOM 721 C C . PHE A 1 97 ? -0.381 37.765 47.274 1.00 73.31 97 PHE A C 1
ATOM 723 O O . PHE A 1 97 ? -0.461 38.669 48.106 1.00 73.31 97 PHE A O 1
ATOM 730 N N . THR A 1 98 ? -1.313 36.804 47.194 1.00 73.19 98 THR A N 1
ATOM 731 C CA . THR A 1 98 ? -2.511 36.793 48.060 1.00 73.19 98 THR A CA 1
ATOM 732 C C . THR A 1 98 ? -2.190 36.541 49.532 1.00 73.19 98 THR A C 1
ATOM 734 O O . THR A 1 98 ? -2.777 37.185 50.402 1.00 73.19 98 THR A O 1
ATOM 737 N N . LEU A 1 99 ? -1.233 35.655 49.827 1.00 73.25 99 LEU A N 1
ATOM 738 C CA . LEU A 1 99 ? -0.810 35.370 51.197 1.00 73.25 99 LEU A CA 1
ATOM 739 C C . LEU A 1 99 ? -0.041 36.549 51.794 1.00 73.25 99 LEU A C 1
ATOM 741 O O . LEU A 1 99 ? -0.308 36.925 52.935 1.00 73.25 99 LEU A O 1
ATOM 745 N N . TYR A 1 100 ? 0.849 37.178 51.021 1.00 77.56 100 TYR A N 1
ATOM 746 C CA . TYR A 1 100 ? 1.557 38.385 51.447 1.00 77.56 100 TYR A CA 1
ATOM 747 C C . TYR A 1 100 ? 0.583 39.522 51.781 1.00 77.56 100 TYR A C 1
ATOM 749 O O . TYR A 1 100 ? 0.665 40.115 52.860 1.00 77.56 100 TYR A O 1
ATOM 757 N N . TRP A 1 101 ? -0.389 39.785 50.902 1.00 61.88 101 TRP A N 1
ATOM 758 C CA . TRP A 1 101 ? -1.380 40.839 51.121 1.00 61.88 101 TRP A CA 1
ATOM 759 C C . TRP A 1 101 ? -2.289 40.528 52.318 1.00 61.88 101 TRP A C 1
ATOM 761 O O . TRP A 1 101 ? -2.530 41.402 53.146 1.00 61.88 101 TRP A O 1
ATOM 771 N N . TRP A 1 102 ? -2.719 39.274 52.487 1.00 69.31 102 TRP A N 1
ATOM 772 C CA . TRP A 1 102 ? -3.517 38.841 53.640 1.00 69.31 102 TRP A CA 1
ATOM 773 C C . TRP A 1 102 ? -2.775 38.999 54.975 1.00 69.31 102 TRP A C 1
ATOM 775 O O . TRP A 1 102 ? -3.351 39.496 55.947 1.00 69.31 102 TRP A O 1
ATOM 785 N N . PHE A 1 103 ? -1.487 38.641 55.026 1.00 72.19 103 PHE A N 1
ATOM 786 C CA . PHE A 1 103 ? -0.651 38.861 56.210 1.00 72.19 103 PHE A CA 1
ATOM 787 C C . PHE A 1 103 ? -0.434 40.351 56.493 1.00 72.19 103 PHE A C 1
ATOM 789 O O . PHE A 1 103 ? -0.562 40.773 57.644 1.00 72.19 103 PHE A O 1
ATOM 796 N N . SER A 1 104 ? -0.182 41.156 55.458 1.00 69.81 104 SER A N 1
ATOM 797 C CA . SER A 1 104 ? -0.048 42.611 55.586 1.00 69.81 104 SER A CA 1
ATOM 798 C C . SER A 1 104 ? -1.341 43.255 56.119 1.00 69.81 104 SER A C 1
ATOM 800 O O . SER A 1 104 ? -1.305 44.002 57.098 1.00 69.81 104 SER A O 1
ATOM 802 N N . LEU A 1 105 ? -2.508 42.865 55.593 1.00 62.88 105 LEU A N 1
ATOM 803 C CA . LEU A 1 105 ? -3.823 43.311 56.076 1.00 62.88 105 LEU A CA 1
ATOM 804 C C . LEU A 1 105 ? -4.131 42.870 57.509 1.00 62.88 105 LEU A C 1
ATOM 806 O O . LEU A 1 105 ? -4.835 43.576 58.231 1.00 62.88 105 LEU A O 1
ATOM 810 N N . ARG A 1 106 ? -3.629 41.708 57.932 1.00 65.94 106 ARG A N 1
ATOM 811 C CA . ARG A 1 106 ? -3.793 41.220 59.305 1.00 65.94 106 ARG A CA 1
ATOM 812 C C . ARG A 1 106 ? -2.880 41.950 60.291 1.00 65.94 106 ARG A C 1
ATOM 814 O O . ARG A 1 106 ? -3.268 42.110 61.446 1.00 65.94 106 ARG A O 1
ATOM 821 N N . SER A 1 107 ? -1.708 42.410 59.851 1.00 73.38 107 SER A N 1
ATOM 822 C CA . SER A 1 107 ? -0.756 43.136 60.699 1.00 73.38 107 SER A CA 1
ATOM 823 C C . SER A 1 107 ? -1.194 44.570 61.014 1.00 73.38 107 SER A C 1
ATOM 825 O O . SER A 1 107 ? -0.857 45.069 62.079 1.00 73.38 107 SER A O 1
ATOM 827 N N . HIS A 1 108 ? -1.961 45.219 60.133 1.00 61.28 108 HIS A N 1
ATOM 828 C CA . HIS A 1 108 ? -2.469 46.583 60.349 1.00 61.28 108 HIS A CA 1
ATOM 829 C C . HIS A 1 108 ? -3.759 46.661 61.188 1.00 61.28 108 HIS A C 1
ATOM 831 O O . HIS A 1 108 ? -4.241 47.757 61.457 1.00 61.28 108 HIS A O 1
ATOM 837 N N . ARG A 1 109 ? -4.338 45.521 61.598 1.00 60.16 109 ARG A N 1
ATOM 838 C CA . ARG A 1 109 ? -5.527 45.467 62.473 1.00 60.16 109 ARG A CA 1
ATOM 839 C C . ARG A 1 109 ? -5.206 45.086 63.929 1.00 60.16 109 ARG A C 1
ATOM 841 O O . ARG A 1 109 ? -6.066 44.521 64.604 1.00 60.16 109 ARG A O 1
ATOM 848 N N . LYS A 1 110 ? -3.984 45.345 64.395 1.00 55.38 110 LYS A N 1
ATOM 849 C CA . LYS A 1 110 ? -3.597 45.257 65.810 1.00 55.38 110 LYS A CA 1
ATOM 850 C C . LYS A 1 110 ? -3.120 46.608 66.307 1.00 55.38 110 LYS A C 1
ATOM 852 O O . LYS A 1 110 ? -2.485 47.313 65.496 1.00 55.38 110 LYS A O 1
#

pLDDT: mean 82.76, std 16.01, range [48.03, 98.69]

InterPro domains:
  IPR001611 Leucine-rich repeat [PF00560] (7-28)
  IPR001611 Leucine-rich repeat [PF00560] (30-51)
  IPR032675 Leucine-rich repeat domain superfamily [G3DSA:3.80.10.10] (1-80)

Sequence (110 aa):
MANCTFLNVLDLGDNKLSGTIPDELARLQRLQRLSVANNDLSGMIPSDLSKYDAESFSGNKGLCGYQLNKLCKKSTNTRIIIIAGVLGAVGSLFLSFTLYWWFSLRSHRK